Protein AF-W2EIU0-F1 (afdb_monomer_lite)

Structure (mmCIF, N/CA/C/O backbone):
data_AF-W2EIU0-F1
#
_entry.id   AF-W2EIU0-F1
#
loop_
_atom_site.group_PDB
_atom_site.id
_atom_site.type_symbol
_atom_site.label_atom_id
_atom_site.label_alt_id
_atom_site.label_comp_id
_atom_site.label_asym_id
_atom_site.label_entity_id
_atom_site.label_seq_id
_atom_site.pdbx_PDB_ins_code
_atom_site.Cartn_x
_atom_site.Cartn_y
_atom_site.Cartn_z
_atom_site.occupancy
_atom_site.B_iso_or_equiv
_atom_site.auth_seq_id
_atom_site.auth_comp_id
_atom_site.auth_asym_id
_atom_site.auth_atom_id
_atom_site.pdbx_PDB_model_num
ATOM 1 N N . MET A 1 1 ? 16.924 5.427 -13.089 1.00 62.44 1 MET A N 1
ATOM 2 C CA . MET A 1 1 ? 15.721 4.565 -13.163 1.00 62.44 1 MET A CA 1
ATOM 3 C C . MET A 1 1 ? 15.680 3.579 -11.999 1.00 62.44 1 MET A C 1
ATOM 5 O O . MET A 1 1 ? 14.626 3.452 -11.390 1.00 62.44 1 MET A O 1
ATOM 9 N N . GLU A 1 2 ? 16.802 2.948 -11.626 1.00 74.50 2 GLU A N 1
ATOM 10 C CA . GLU A 1 2 ? 16.862 2.057 -10.449 1.00 74.50 2 GLU A CA 1
ATOM 11 C C . GLU A 1 2 ? 16.629 2.776 -9.112 1.00 74.50 2 GLU A C 1
ATOM 13 O O . GLU A 1 2 ? 15.912 2.245 -8.278 1.00 74.50 2 GLU A O 1
ATOM 18 N N . GLU A 1 3 ? 17.135 4.001 -8.923 1.00 82.88 3 GLU A N 1
ATOM 19 C CA . GLU A 1 3 ? 16.930 4.762 -7.674 1.00 82.88 3 GLU A CA 1
ATOM 20 C C . GLU A 1 3 ? 15.448 5.077 -7.413 1.00 82.88 3 GLU A C 1
ATOM 22 O O . GLU A 1 3 ? 14.941 4.820 -6.326 1.00 82.88 3 GLU A O 1
ATOM 27 N N . PHE A 1 4 ? 14.725 5.535 -8.441 1.00 84.06 4 PHE A N 1
ATOM 28 C CA . PHE A 1 4 ? 13.277 5.757 -8.369 1.00 84.06 4 PHE A CA 1
ATOM 29 C C . PHE A 1 4 ? 12.515 4.459 -8.076 1.00 84.06 4 PHE A C 1
ATOM 31 O O . PHE A 1 4 ? 11.614 4.440 -7.243 1.00 84.06 4 PHE A O 1
ATOM 38 N N . THR A 1 5 ? 12.902 3.360 -8.728 1.00 88.50 5 THR A N 1
ATOM 39 C CA . THR A 1 5 ? 12.269 2.048 -8.529 1.00 88.50 5 THR A CA 1
ATOM 40 C C . THR A 1 5 ? 12.502 1.535 -7.108 1.00 88.50 5 THR A C 1
ATOM 42 O O . THR A 1 5 ? 11.559 1.124 -6.436 1.00 88.50 5 THR A O 1
ATOM 45 N N . ALA A 1 6 ? 13.739 1.608 -6.617 1.00 89.69 6 ALA A N 1
ATOM 46 C CA . ALA A 1 6 ? 14.104 1.198 -5.267 1.00 89.69 6 ALA A CA 1
ATOM 47 C C . ALA A 1 6 ? 13.389 2.044 -4.204 1.00 89.69 6 ALA A C 1
ATOM 49 O O . ALA A 1 6 ? 12.865 1.498 -3.232 1.00 89.69 6 ALA A O 1
ATOM 50 N N . GLU A 1 7 ? 13.306 3.361 -4.406 1.00 91.00 7 GLU A N 1
ATOM 51 C CA . GLU A 1 7 ? 12.587 4.257 -3.504 1.00 91.00 7 GLU A CA 1
ATOM 52 C C . GLU A 1 7 ? 11.076 3.975 -3.502 1.00 91.00 7 GLU A C 1
ATOM 54 O O . GLU A 1 7 ? 10.458 3.905 -2.436 1.00 91.00 7 GLU A O 1
ATOM 59 N N . LEU A 1 8 ? 10.475 3.748 -4.674 1.00 92.25 8 LEU A N 1
ATOM 60 C CA . LEU A 1 8 ? 9.055 3.421 -4.790 1.00 92.25 8 LEU A CA 1
ATOM 61 C C . LEU A 1 8 ? 8.726 2.087 -4.109 1.00 92.25 8 LEU A C 1
ATOM 63 O O . LEU A 1 8 ? 7.763 2.000 -3.344 1.00 92.25 8 LEU A O 1
ATOM 67 N N . LEU A 1 9 ? 9.563 1.066 -4.307 1.00 91.75 9 LEU A N 1
ATOM 68 C CA . LEU A 1 9 ? 9.432 -0.225 -3.629 1.00 91.75 9 LEU A CA 1
ATOM 69 C C . LEU A 1 9 ? 9.623 -0.1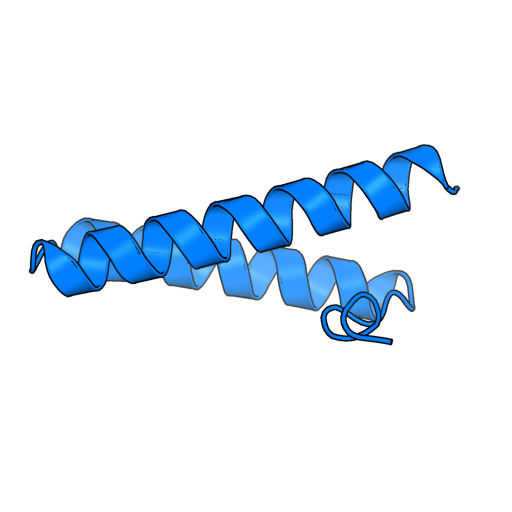02 -2.111 1.00 91.75 9 LEU A C 1
ATOM 71 O O . LEU A 1 9 ? 8.941 -0.789 -1.347 1.00 91.75 9 LEU A O 1
ATOM 75 N N . ALA A 1 10 ? 10.530 0.762 -1.647 1.00 92.94 10 ALA A N 1
ATOM 76 C CA . ALA A 1 10 ? 10.707 1.028 -0.222 1.00 92.94 10 ALA A CA 1
ATOM 77 C C . ALA A 1 10 ? 9.449 1.671 0.384 1.00 92.94 10 ALA A C 1
ATOM 79 O O . ALA A 1 10 ? 8.952 1.196 1.408 1.00 92.94 10 ALA A O 1
ATOM 80 N N . ARG A 1 11 ? 8.880 2.678 -0.292 1.00 95.00 11 ARG A N 1
ATOM 81 C CA . ARG A 1 11 ? 7.635 3.354 0.110 1.00 95.00 11 ARG A CA 1
ATOM 82 C C . ARG A 1 11 ? 6.425 2.421 0.114 1.00 95.00 11 ARG A C 1
ATOM 84 O O . ARG A 1 11 ? 5.633 2.462 1.052 1.00 95.00 11 ARG A O 1
ATOM 91 N N . LEU A 1 12 ? 6.298 1.542 -0.881 1.00 94.94 12 LEU 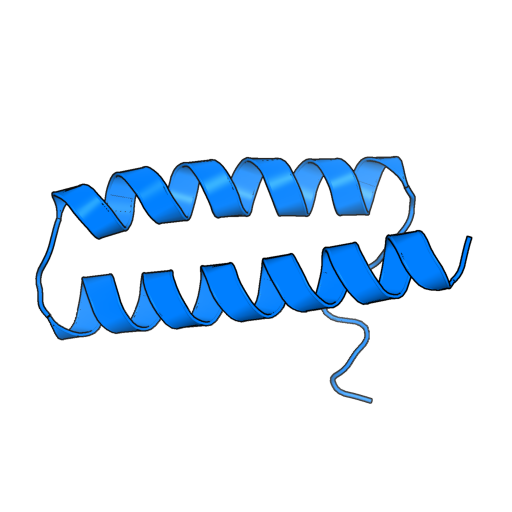A N 1
ATOM 92 C CA . LEU A 1 12 ? 5.264 0.500 -0.918 1.00 94.94 12 LEU A CA 1
ATOM 93 C C . LEU A 1 12 ? 5.371 -0.441 0.288 1.00 94.94 12 LEU A C 1
ATOM 95 O O . LEU A 1 12 ? 4.381 -0.712 0.971 1.00 94.94 12 LEU A O 1
ATOM 99 N N . ARG A 1 13 ? 6.585 -0.921 0.587 1.00 94.19 13 ARG A N 1
ATOM 100 C CA . ARG A 1 13 ? 6.841 -1.794 1.744 1.00 94.19 13 ARG A CA 1
ATOM 101 C C . ARG A 1 13 ? 6.548 -1.102 3.071 1.00 94.19 13 ARG A C 1
ATOM 103 O O . ARG A 1 13 ? 6.049 -1.744 3.995 1.00 94.19 13 ARG A O 1
ATOM 110 N N . GLU A 1 14 ? 6.877 0.178 3.185 1.00 95.94 14 GLU A N 1
ATOM 111 C CA . GLU A 1 14 ? 6.572 0.996 4.357 1.00 95.94 14 GLU A CA 1
ATOM 112 C C . GLU A 1 14 ? 5.060 1.168 4.540 1.00 95.94 14 GLU A C 1
ATOM 114 O O . GLU A 1 14 ? 4.535 0.751 5.571 1.00 95.94 14 GLU A O 1
ATOM 119 N N . ALA A 1 15 ? 4.345 1.602 3.497 1.00 96.06 15 ALA A N 1
ATOM 120 C CA . ALA A 1 15 ? 2.892 1.755 3.528 1.00 96.06 15 ALA A CA 1
ATOM 121 C C . ALA A 1 15 ? 2.166 0.443 3.870 1.00 96.06 15 ALA A C 1
ATOM 123 O O . ALA A 1 15 ? 1.257 0.437 4.695 1.00 96.06 15 ALA A O 1
ATOM 124 N N . ARG A 1 16 ? 2.604 -0.701 3.323 1.00 96.12 16 ARG A N 1
ATOM 125 C CA . ARG A 1 16 ? 2.053 -2.021 3.691 1.00 96.12 16 ARG A CA 1
ATOM 126 C C . ARG A 1 16 ? 2.286 -2.370 5.165 1.00 96.12 16 ARG A C 1
ATOM 128 O O . ARG A 1 16 ? 1.443 -3.023 5.778 1.00 96.12 16 ARG A O 1
ATOM 135 N N . ARG A 1 17 ? 3.431 -1.981 5.740 1.00 96.75 17 ARG A N 1
ATOM 136 C CA . ARG A 1 17 ? 3.728 -2.193 7.168 1.00 96.75 17 ARG A CA 1
ATOM 137 C C . ARG A 1 17 ? 2.891 -1.284 8.059 1.00 96.75 17 ARG A C 1
ATOM 139 O O . ARG A 1 17 ? 2.378 -1.769 9.061 1.00 96.75 17 ARG A O 1
ATOM 146 N N . GLU A 1 18 ? 2.741 -0.016 7.701 1.00 96.81 18 GLU A N 1
ATOM 147 C CA . GLU A 1 18 ? 1.873 0.920 8.421 1.00 96.81 18 GLU A CA 1
ATOM 148 C C . GLU A 1 18 ? 0.414 0.483 8.366 1.00 96.81 18 GLU A C 1
ATOM 150 O O . GLU A 1 18 ? -0.236 0.467 9.403 1.00 96.81 18 GLU A O 1
ATOM 155 N N . LEU A 1 19 ? -0.073 0.022 7.209 1.00 97.31 19 LEU A N 1
ATOM 156 C CA . LEU A 1 19 ? -1.445 -0.466 7.076 1.00 97.31 19 LEU A CA 1
ATOM 157 C C . LEU A 1 19 ? -1.700 -1.670 7.984 1.00 97.31 19 LEU A C 1
ATOM 159 O O . LEU A 1 19 ? -2.710 -1.716 8.680 1.00 97.31 19 LEU A O 1
ATOM 163 N N . ARG A 1 20 ? -0.762 -2.627 8.022 1.00 96.75 20 ARG A N 1
ATOM 164 C CA . ARG A 1 20 ? -0.846 -3.759 8.955 1.00 96.75 20 ARG A CA 1
ATOM 165 C C . ARG A 1 20 ? -0.900 -3.287 10.404 1.00 96.75 20 ARG A C 1
ATOM 167 O O . ARG A 1 20 ? -1.796 -3.713 11.120 1.00 96.75 20 ARG A O 1
ATOM 174 N N . ARG A 1 21 ? -0.023 -2.361 10.801 1.00 97.25 21 ARG A N 1
ATOM 175 C CA . ARG A 1 21 ? -0.016 -1.807 12.163 1.00 97.25 21 ARG A CA 1
ATOM 176 C C . ARG A 1 21 ? -1.308 -1.069 12.502 1.00 97.25 21 ARG A C 1
ATOM 178 O O . ARG A 1 21 ? -1.811 -1.234 13.605 1.00 97.25 21 ARG A O 1
ATOM 185 N N . ALA A 1 22 ? -1.852 -0.286 11.575 1.00 97.25 22 ALA A N 1
ATOM 186 C CA . ALA A 1 22 ? -3.120 0.411 11.761 1.00 97.25 22 ALA A CA 1
ATOM 187 C C . ALA A 1 22 ? -4.270 -0.588 11.973 1.00 97.25 22 ALA A C 1
ATOM 189 O O . ALA A 1 22 ? -5.045 -0.441 12.916 1.00 97.25 22 ALA A O 1
ATOM 190 N N . CYS A 1 23 ? -4.313 -1.666 11.180 1.00 96.44 23 CYS A N 1
ATOM 191 C CA . CYS A 1 23 ? -5.259 -2.766 11.381 1.00 96.44 23 CYS A CA 1
ATOM 192 C C . CYS A 1 23 ? -5.067 -3.465 12.738 1.00 96.44 23 CYS A C 1
ATOM 194 O O . CYS A 1 23 ? -6.047 -3.723 13.431 1.00 96.44 23 CYS A O 1
ATOM 196 N N . GLU A 1 24 ? -3.825 -3.767 13.128 1.00 97.62 24 GLU A N 1
ATOM 197 C CA . GLU A 1 24 ? -3.499 -4.421 14.407 1.00 97.62 24 GLU A CA 1
ATOM 198 C C . GLU A 1 24 ? -3.882 -3.556 15.616 1.00 97.62 24 GLU A C 1
ATOM 200 O O . GLU A 1 24 ? -4.350 -4.075 16.628 1.00 97.62 24 GLU A O 1
ATOM 205 N N . ASN A 1 25 ? -3.720 -2.238 15.500 1.00 96.56 25 ASN A N 1
ATOM 206 C CA . ASN A 1 25 ? -4.062 -1.276 16.545 1.00 96.56 25 ASN A CA 1
ATOM 207 C C . ASN A 1 25 ? -5.559 -0.917 16.570 1.00 96.56 25 ASN A C 1
ATOM 209 O O . ASN A 1 25 ? -6.004 -0.267 17.515 1.00 96.56 25 ASN A O 1
ATOM 213 N N . GLY A 1 26 ? -6.329 -1.318 15.552 1.00 96.94 26 GLY A N 1
ATOM 214 C CA . GLY A 1 26 ? -7.731 -0.928 15.391 1.00 96.94 26 GLY A CA 1
ATOM 215 C C . GLY A 1 26 ? -7.926 0.554 15.052 1.00 96.94 26 GLY A C 1
ATOM 216 O O . GLY A 1 26 ? -8.981 1.108 15.351 1.00 96.94 26 GLY A O 1
ATOM 217 N N . ASP A 1 27 ? -6.923 1.205 14.460 1.00 97.44 27 ASP A N 1
ATOM 218 C CA . ASP A 1 27 ? -6.994 2.615 14.067 1.00 97.44 27 ASP A CA 1
ATOM 219 C C . ASP A 1 27 ? -7.647 2.750 12.683 1.00 97.44 27 ASP A C 1
ATOM 221 O O . ASP A 1 27 ? -6.994 2.720 11.639 1.00 97.44 27 ASP A O 1
ATOM 225 N N . GLU A 1 28 ? -8.976 2.852 12.667 1.00 96.50 28 GLU A N 1
ATOM 226 C CA . GLU A 1 28 ? -9.777 2.900 11.436 1.00 96.50 28 GLU A CA 1
ATOM 227 C C . GLU A 1 28 ? -9.476 4.125 10.558 1.00 96.50 28 GLU A C 1
ATOM 229 O O . GLU A 1 28 ? -9.666 4.077 9.337 1.00 96.50 28 GLU A O 1
ATOM 234 N N . TYR A 1 29 ? -9.013 5.224 11.162 1.00 96.69 29 TYR A N 1
ATOM 235 C CA . TYR A 1 29 ? -8.627 6.424 10.428 1.00 96.69 29 TYR A CA 1
ATOM 236 C C . TYR A 1 29 ? -7.310 6.191 9.689 1.00 96.69 29 TYR A C 1
ATOM 238 O O . TYR A 1 29 ? -7.247 6.388 8.471 1.00 96.69 29 TYR A O 1
ATOM 246 N N . ASP A 1 30 ? -6.290 5.695 10.391 1.00 95.62 30 ASP A N 1
ATOM 247 C CA . ASP A 1 30 ? -5.006 5.371 9.773 1.00 95.62 30 ASP A CA 1
ATOM 248 C C . ASP A 1 30 ? -5.156 4.276 8.712 1.00 95.62 30 ASP A C 1
ATOM 250 O O . ASP A 1 30 ? -4.548 4.374 7.646 1.00 95.62 30 ASP A O 1
ATOM 254 N N . VAL A 1 31 ? -6.025 3.279 8.922 1.00 97.62 31 VAL A N 1
ATOM 255 C CA . VAL A 1 31 ? -6.330 2.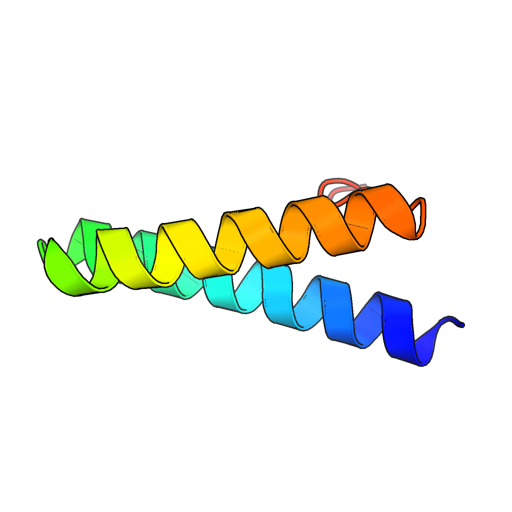267 7.895 1.00 97.62 31 VAL A CA 1
ATOM 256 C C . VAL A 1 31 ? -6.818 2.920 6.602 1.00 97.62 31 VAL A C 1
ATOM 258 O O . VAL A 1 31 ? -6.322 2.577 5.526 1.00 97.62 31 VAL A O 1
ATOM 261 N N . GLN A 1 32 ? -7.750 3.875 6.671 1.00 97.62 32 GLN A N 1
ATOM 262 C CA . GLN A 1 32 ? -8.257 4.562 5.477 1.00 97.62 32 GLN A CA 1
ATOM 263 C C . GLN A 1 32 ? -7.184 5.423 4.806 1.00 97.62 32 GLN A C 1
ATOM 265 O O . GLN A 1 32 ? -7.008 5.353 3.586 1.00 97.62 32 GLN A O 1
ATOM 270 N N . VAL A 1 33 ? -6.444 6.206 5.594 1.00 97.25 33 VAL A N 1
ATOM 271 C CA . VAL A 1 33 ? -5.396 7.098 5.082 1.00 97.25 33 VAL A CA 1
ATOM 272 C C . VAL A 1 33 ? -4.285 6.297 4.406 1.00 97.25 33 VAL A C 1
ATOM 274 O O . VAL A 1 33 ? -3.907 6.584 3.266 1.00 97.25 33 VAL A O 1
ATOM 277 N N . VAL A 1 34 ? -3.774 5.266 5.079 1.00 97.31 34 VAL A N 1
ATOM 278 C CA . VAL A 1 34 ? -2.667 4.459 4.564 1.00 97.31 34 VAL A CA 1
ATOM 279 C C . VAL A 1 34 ? -3.116 3.609 3.375 1.00 97.31 34 VAL A C 1
ATOM 281 O O . VAL A 1 34 ? -2.351 3.487 2.420 1.00 97.31 34 VAL A O 1
ATOM 284 N N . SER A 1 35 ? -4.352 3.097 3.364 1.00 96.94 35 SER A N 1
ATOM 285 C CA . SER A 1 35 ? -4.897 2.372 2.203 1.00 96.94 35 SER A CA 1
ATOM 286 C C . SER A 1 35 ? -4.961 3.249 0.952 1.00 96.94 35 SER A C 1
ATOM 288 O O . SER A 1 35 ? -4.527 2.817 -0.112 1.00 96.94 35 SER A O 1
ATOM 290 N N . GLY A 1 36 ? -5.429 4.498 1.064 1.00 97.25 36 GLY A N 1
ATOM 291 C CA . GLY A 1 36 ? -5.452 5.420 -0.079 1.00 97.25 36 GLY A CA 1
ATOM 292 C C . GLY A 1 36 ? -4.049 5.778 -0.583 1.00 97.25 36 GLY A C 1
ATOM 293 O O . GLY A 1 36 ? -3.807 5.870 -1.791 1.00 97.25 36 GLY A O 1
ATOM 294 N N . ARG A 1 37 ? -3.088 5.921 0.340 1.00 96.25 37 ARG A N 1
ATOM 295 C CA . ARG A 1 37 ? -1.680 6.134 -0.019 1.00 96.25 37 AR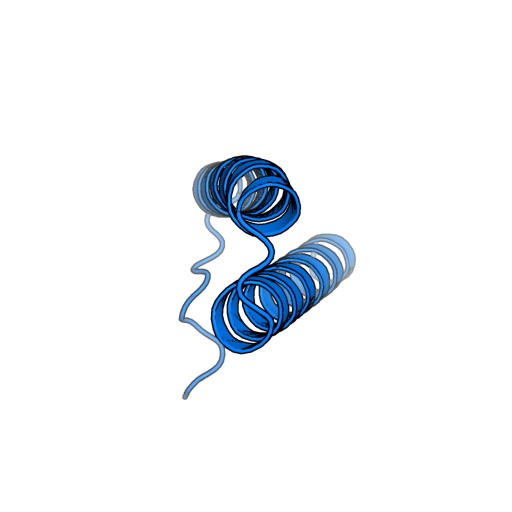G A CA 1
ATOM 296 C C . ARG A 1 37 ? -1.089 4.910 -0.719 1.00 96.25 37 ARG A C 1
ATOM 298 O O . ARG A 1 37 ? -0.345 5.075 -1.681 1.00 96.25 37 ARG A O 1
ATOM 305 N N . LEU A 1 38 ? -1.416 3.704 -0.253 1.00 96.12 38 LEU A N 1
ATOM 306 C CA . LEU A 1 38 ? -0.967 2.451 -0.854 1.00 96.12 38 LEU A CA 1
ATOM 307 C C . LEU A 1 38 ? 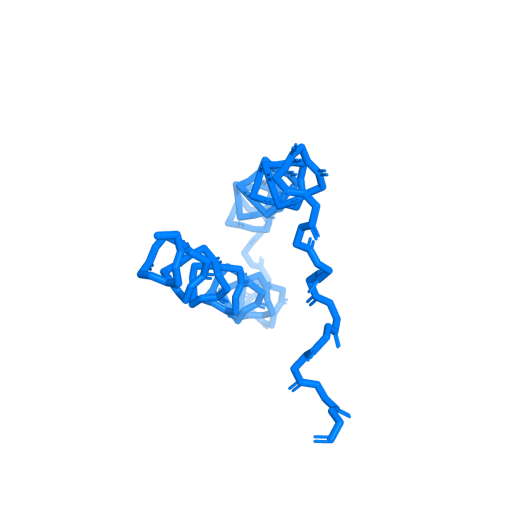-1.507 2.293 -2.282 1.00 96.12 38 LEU A C 1
ATOM 309 O O . LEU A 1 38 ? -0.704 2.056 -3.177 1.00 96.12 38 LEU A O 1
ATOM 313 N N . ASP A 1 39 ? -2.803 2.533 -2.509 1.00 96.44 39 ASP A N 1
ATOM 314 C CA . ASP A 1 39 ? -3.411 2.511 -3.854 1.00 96.44 39 ASP A CA 1
ATOM 315 C C . ASP A 1 39 ? -2.688 3.462 -4.818 1.00 96.44 39 ASP A C 1
ATOM 317 O O . ASP A 1 39 ? -2.308 3.084 -5.926 1.00 96.44 39 ASP A O 1
ATOM 321 N N . THR A 1 40 ? -2.399 4.684 -4.362 1.00 95.31 40 THR A N 1
ATOM 322 C CA . THR A 1 40 ? -1.667 5.674 -5.167 1.00 95.31 40 THR A CA 1
ATOM 323 C C . THR A 1 40 ? -0.272 5.174 -5.551 1.00 95.31 40 THR A C 1
ATOM 325 O O . THR A 1 40 ? 0.153 5.332 -6.696 1.00 95.31 40 THR A O 1
ATOM 328 N N . LEU A 1 41 ? 0.451 4.564 -4.608 1.00 94.94 41 LEU A N 1
ATOM 329 C CA . LEU A 1 41 ? 1.790 4.029 -4.858 1.00 94.94 41 LEU A CA 1
ATOM 330 C C . LEU A 1 41 ? 1.760 2.809 -5.789 1.00 94.94 41 LEU A C 1
ATOM 332 O O . LEU A 1 41 ? 2.646 2.671 -6.629 1.00 94.94 41 LEU A O 1
ATOM 336 N N . GLU A 1 42 ? 0.760 1.937 -5.659 1.00 93.62 42 GLU A N 1
ATOM 337 C CA . GLU A 1 42 ? 0.595 0.757 -6.516 1.00 93.62 42 GLU A CA 1
ATOM 338 C C . GLU A 1 42 ? 0.248 1.157 -7.954 1.00 93.62 42 GLU A C 1
ATOM 340 O O . GLU A 1 42 ? 0.813 0.607 -8.901 1.00 93.62 42 GLU A O 1
ATOM 345 N N . ARG A 1 43 ? -0.597 2.178 -8.130 1.00 93.81 43 ARG A N 1
ATOM 346 C CA . ARG A 1 43 ? -0.876 2.769 -9.445 1.00 93.81 43 ARG A CA 1
ATOM 347 C C . ARG A 1 43 ? 0.369 3.386 -10.066 1.00 93.81 43 ARG A C 1
ATOM 349 O O . ARG A 1 43 ? 0.675 3.073 -11.213 1.00 93.81 43 ARG A O 1
ATOM 356 N N . LEU A 1 44 ? 1.124 4.169 -9.293 1.00 93.25 44 LEU A N 1
ATOM 357 C CA . LEU A 1 44 ? 2.382 4.748 -9.759 1.00 93.25 44 LEU A CA 1
ATOM 358 C C . LEU A 1 44 ? 3.372 3.650 -10.179 1.00 93.25 44 LEU A C 1
ATOM 360 O O . LEU A 1 44 ? 4.007 3.752 -11.223 1.00 93.25 44 LEU A O 1
ATOM 364 N N . ALA A 1 45 ? 3.478 2.563 -9.413 1.00 91.19 45 ALA A N 1
ATOM 365 C CA . ALA A 1 45 ? 4.329 1.434 -9.782 1.00 91.19 45 ALA A CA 1
ATOM 366 C C . ALA A 1 45 ? 3.896 0.813 -11.119 1.00 91.19 45 ALA A C 1
ATOM 368 O O . ALA A 1 45 ? 4.732 0.643 -12.008 1.00 91.19 45 ALA A O 1
ATOM 369 N N . ALA A 1 46 ? 2.595 0.576 -11.305 1.00 90.75 46 ALA A N 1
ATOM 370 C CA . ALA A 1 46 ? 2.049 0.046 -12.551 1.00 90.75 46 ALA A CA 1
ATOM 371 C C . ALA A 1 46 ? 2.295 0.975 -13.755 1.00 90.75 46 ALA A C 1
ATOM 373 O O . ALA A 1 46 ? 2.679 0.501 -14.824 1.00 90.75 46 ALA A O 1
ATOM 374 N N . GLU A 1 47 ? 2.143 2.293 -13.586 1.00 91.81 47 GLU A N 1
ATOM 375 C CA . GLU A 1 47 ? 2.432 3.297 -14.625 1.00 91.81 47 GLU A CA 1
ATOM 376 C C . GLU A 1 47 ? 3.901 3.275 -15.071 1.00 91.81 47 GLU A C 1
ATOM 378 O O . GLU A 1 47 ? 4.208 3.515 -16.239 1.00 91.81 47 GLU A O 1
ATOM 383 N N . HIS A 1 48 ? 4.808 2.936 -14.155 1.00 89.31 48 HIS A N 1
ATOM 384 C CA . HIS A 1 48 ? 6.238 2.810 -14.421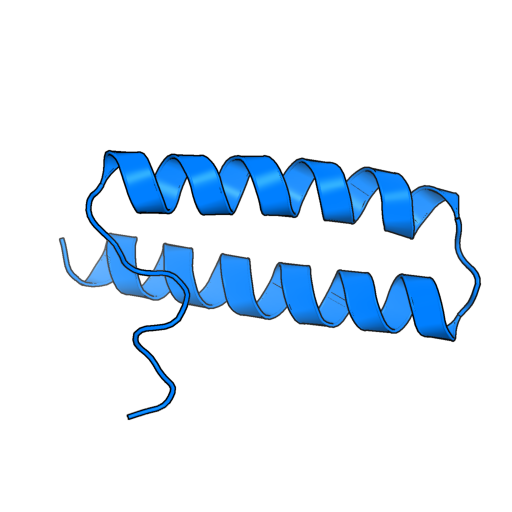 1.00 89.31 48 HIS A CA 1
ATOM 385 C C . HIS A 1 48 ? 6.680 1.383 -14.798 1.00 89.31 48 HIS A C 1
ATOM 387 O O . HIS A 1 48 ? 7.872 1.159 -15.016 1.00 89.31 48 HIS A O 1
ATOM 393 N N . GLY A 1 49 ? 5.748 0.425 -14.906 1.00 88.50 49 GLY A N 1
ATOM 394 C CA . GLY A 1 49 ? 6.043 -0.977 -15.227 1.00 88.50 49 GLY A CA 1
ATOM 395 C C . GLY A 1 49 ? 6.772 -1.734 -14.111 1.00 88.50 49 GLY A C 1
ATOM 396 O O . GLY A 1 49 ? 7.453 -2.721 -14.382 1.00 88.50 49 GLY A O 1
ATOM 397 N N . ILE A 1 50 ? 6.663 -1.257 -12.871 1.00 87.12 50 ILE A N 1
ATOM 398 C CA . ILE A 1 50 ? 7.262 -1.863 -11.683 1.00 87.12 50 ILE A CA 1
ATOM 399 C C . ILE A 1 50 ? 6.238 -2.816 -11.073 1.00 87.12 50 ILE A C 1
ATOM 401 O O . ILE A 1 50 ? 5.147 -2.397 -10.687 1.00 87.12 50 ILE A O 1
ATOM 405 N N . ASP A 1 51 ? 6.599 -4.092 -10.955 1.00 79.88 51 ASP A N 1
ATOM 406 C CA . ASP A 1 51 ? 5.761 -5.069 -10.269 1.00 79.88 51 ASP A CA 1
ATOM 407 C C . ASP A 1 51 ? 5.955 -4.956 -8.743 1.00 79.88 51 ASP A C 1
ATOM 409 O O . ASP A 1 51 ? 7.067 -5.155 -8.242 1.00 79.88 51 ASP A O 1
ATOM 413 N N . PRO A 1 52 ? 4.904 -4.633 -7.968 1.00 70.56 52 PRO A N 1
ATOM 414 C CA . PRO A 1 52 ? 5.018 -4.446 -6.525 1.00 70.56 52 PRO A CA 1
ATOM 415 C C . PRO A 1 52 ? 5.121 -5.770 -5.739 1.00 70.56 52 PRO A C 1
ATOM 417 O O . PRO A 1 52 ? 5.212 -5.725 -4.506 1.00 70.56 52 PRO A O 1
ATOM 420 N N . ALA A 1 53 ? 5.067 -6.927 -6.410 1.00 67.06 53 ALA A N 1
ATOM 421 C CA . ALA A 1 53 ? 5.293 -8.265 -5.860 1.00 67.06 53 ALA A CA 1
ATOM 422 C C . ALA A 1 53 ? 6.657 -8.863 -6.278 1.00 67.06 53 ALA A C 1
ATOM 424 O O . ALA A 1 53 ? 7.051 -9.907 -5.764 1.00 67.06 53 ALA A O 1
ATOM 425 N N . GLY A 1 54 ? 7.416 -8.190 -7.149 1.00 57.25 54 GLY A N 1
ATOM 426 C CA . GLY A 1 54 ? 8.675 -8.676 -7.727 1.00 57.25 54 GLY A CA 1
ATOM 427 C C . GLY A 1 54 ? 9.895 -8.751 -6.794 1.00 57.25 54 GLY A C 1
ATOM 428 O O . GLY A 1 54 ? 10.999 -8.939 -7.290 1.00 57.25 54 GLY A O 1
ATOM 429 N N . ASP A 1 55 ? 9.726 -8.611 -5.475 1.00 50.12 55 ASP A N 1
ATOM 430 C CA . ASP A 1 55 ? 10.807 -8.677 -4.468 1.00 50.12 55 ASP A CA 1
ATOM 431 C C . ASP A 1 55 ? 10.580 -9.830 -3.460 1.00 50.12 55 ASP A C 1
ATOM 433 O O . ASP A 1 55 ? 10.973 -9.736 -2.301 1.00 50.12 55 ASP A O 1
ATOM 437 N N . GLU A 1 56 ? 9.902 -10.907 -3.880 1.00 47.34 56 GLU A N 1
ATOM 438 C CA . GLU A 1 56 ? 9.798 -12.187 -3.142 1.00 47.34 56 GLU A CA 1
ATOM 439 C C . GLU A 1 56 ? 10.312 -13.391 -3.969 1.00 47.34 56 GLU A C 1
ATOM 441 O O . GLU A 1 56 ? 9.790 -14.501 -3.857 1.00 47.34 56 GLU A O 1
ATOM 446 N N . GLY A 1 57 ? 11.322 -13.170 -4.823 1.00 38.22 57 GLY A N 1
ATOM 447 C CA . GLY A 1 57 ? 12.029 -14.212 -5.590 1.00 38.22 57 GLY A CA 1
ATOM 448 C C . GLY A 1 57 ? 13.351 -14.637 -4.964 1.00 38.22 57 GLY A C 1
ATOM 449 O O . GLY A 1 57 ? 14.092 -13.741 -4.504 1.00 38.22 57 GLY A O 1
#

Radius of gyration: 12.05 Å; chains: 1; bounding box: 27×21×32 Å

Foldseek 3Di:
DVVVLVVLLVLLVVLVVQLVVCVVVVVPVSVVVSVVVNVVSCVVCVVVVHDSPVPPD

Sequence (57 aa):
MEEFTAELLARLREARRELRRACENGDEYDVQVVSGRLDTLERLAAEHGIDPAGDEG

pLDDT: mean 88.97, std 13.64, range [38.22, 97.62]

Secondary structure (DSSP, 8-state):
-HHHHHHHHHHHHHHHHHHHHHHHHT-HHHHHHHHHHHHHHHHHHHHTT--TTTT--